Protein 2P8G (pdb70)

InterPro domains:
  IPR008729 Phenolic acid decarboxylase [PF05870] (2-156)
  IPR008729 Phenolic acid decarboxylase [PIRSF011561] (1-161)
  IPR008729 Phenolic acid decarboxylase [PTHR40087] (2-161)
  IPR008729 Phenolic acid decarboxylase [cd14241] (4-147)
  IPR012674 Calycin [G3DSA:2.40.128.20] (1-161)
  IPR012674 Calycin [SSF50814] (2-160)

Sequence (155 aa):
GENFIGSHIYTYEENGWEYEIYIKNDHTIDYRIIHSGVAGRWVRDQEEVNIVKLTEGVYKVSWTEPTGTDVSLNFPNEKRRHGIIFFPKWVHEHPEITVCYQNDHIDLKEESREKYETYPKYVVPEFAEITFLKNEGVDNEEVISYAPYEGTDDIRRAGRL

Nearest PDB structures (foldseek):
  2p8g-assembly1_A-2  TM=1.004E+00  e=2.757E-29  Bacillus subtilis
  3nad-assembly1_B  TM=9.866E-01  e=1.873E-24  Bacillus pumilus
  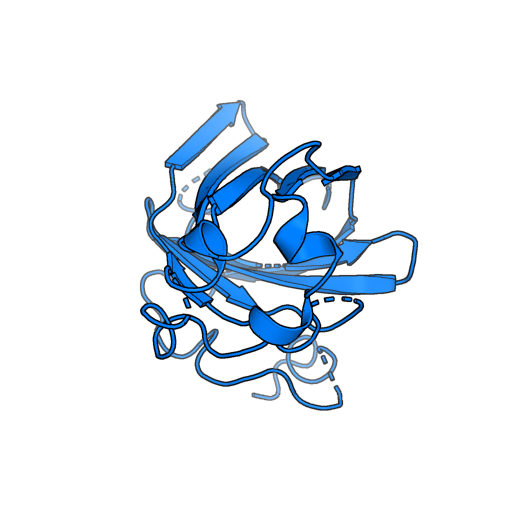2w2a-assembly1_B  TM=9.919E-01  e=3.343E-22  Lactiplantibacillus plantarum
  8adx-assembly1_A  TM=9.533E-01  e=2.798E-20  synthetic construct
  8b30-assembly1_A  TM=9.732E-01  e=4.859E-19  synthetic construct

Structure (mmCIF, N/CA/C/O backbone):
data_2P8G
#
_entry.id   2P8G
#
_cell.length_a   117.475
_cell.length_b   117.475
_cell.length_c   117.475
_cell.angle_alpha   90.000
_cell.angle_beta   90.000
_cell.angle_gamma   90.000
#
_symmetry.space_group_name_H-M   'P 41 3 2'
#
loop_
_entity.id
_entity.type
_entity.pdbx_description
1 polymer 'Phenolic acid decarboxylase'
2 non-polymer 1,2-ETHANEDIOL
3 water water
#
loop_
_atom_site.group_PDB
_atom_site.id
_atom_site.type_symbol
_atom_site.label_atom_id
_atom_site.label_alt_id
_atom_site.label_comp_id
_atom_site.label_asym_id
_atom_site.label_entity_id
_atom_site.label_seq_id
_atom_site.pdbx_PDB_ins_code
_atom_site.Cartn_x
_atom_site.Cartn_y
_atom_site.Cartn_z
_atom_site.occupancy
_atom_site.B_iso_or_equiv
_atom_site.auth_seq_id
_atom_site.auth_comp_id
_atom_site.auth_as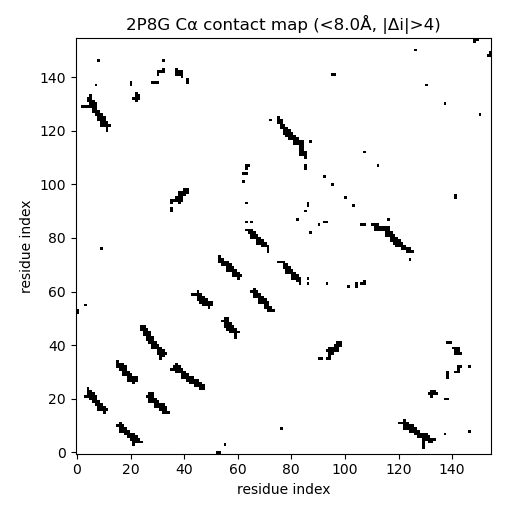ym_id
_atom_site.auth_atom_id
_atom_site.pdbx_PDB_model_num
ATOM 1 N N . GLY A 1 1 ? -1.002 106.258 105.620 1.00 38.17 0 GLY A N 1
ATOM 2 C CA . GLY A 1 1 ? -0.788 107.541 104.874 1.00 34.98 0 GLY A CA 1
ATOM 3 C C . GLY A 1 1 ? 0.570 107.554 104.186 1.00 32.59 0 GLY A C 1
ATOM 4 O O . GLY A 1 1 ? 1.330 106.592 104.279 1.00 33.56 0 GLY A O 1
ATOM 13 N N . GLU A 1 3 ? 3.191 109.252 104.989 1.00 29.52 2 GLU A N 1
ATOM 14 C CA . GLU A 1 3 ? 4.216 109.125 106.019 1.00 32.50 2 GLU A CA 1
ATOM 15 C C . GLU A 1 3 ? 4.460 107.666 106.403 1.00 32.43 2 GLU A C 1
ATOM 16 O O . GLU A 1 3 ? 5.590 107.266 106.746 1.00 35.40 2 GLU A O 1
ATOM 18 N N . ASN A 1 4 ? 3.411 106.857 106.333 1.00 29.80 3 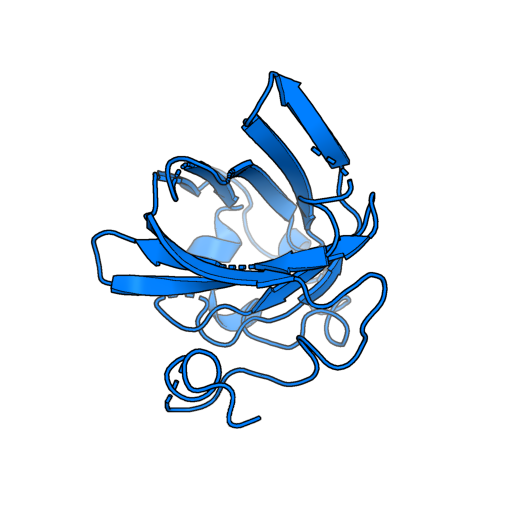ASN A N 1
ATOM 19 C CA . ASN A 1 4 ? 3.534 105.458 106.648 1.00 27.57 3 ASN A CA 1
ATOM 20 C C . ASN A 1 4 ? 4.121 104.704 105.464 1.00 22.54 3 ASN A C 1
ATOM 21 O O . ASN A 1 4 ? 4.875 103.754 105.634 1.00 25.27 3 ASN A O 1
ATOM 26 N N . PHE A 1 5 ? 3.809 105.139 104.248 1.00 18.60 4 PHE A N 1
ATOM 27 C CA . PHE A 1 5 ? 4.333 104.426 103.080 1.00 17.19 4 PHE A CA 1
ATOM 28 C C . PHE A 1 5 ? 5.821 104.644 102.904 1.00 16.07 4 PHE A C 1
ATOM 29 O O . PHE A 1 5 ? 6.590 103.707 102.680 1.00 16.09 4 PHE A O 1
ATOM 37 N N . ILE A 1 6 ? 6.245 105.883 103.019 1.00 15.04 5 ILE A N 1
ATOM 38 C CA . ILE A 1 6 ? 7.659 106.173 102.915 1.00 15.36 5 ILE A CA 1
ATOM 39 C C . ILE A 1 6 ? 8.360 105.480 104.071 1.00 15.94 5 ILE A C 1
ATOM 40 O O . ILE A 1 6 ? 7.900 105.516 105.222 1.00 15.69 5 ILE A O 1
ATOM 45 N N . GLY A 1 7 ? 9.478 104.835 103.752 1.00 14.33 6 GLY A N 1
ATOM 46 C CA . GLY A 1 7 ? 10.201 104.016 104.683 1.00 14.89 6 GLY A CA 1
ATOM 47 C C . GLY A 1 7 ? 9.878 102.539 104.579 1.00 14.70 6 GLY A C 1
ATOM 48 O O . GLY A 1 7 ? 10.548 101.706 105.188 1.00 14.71 6 GLY A O 1
ATOM 49 N N . SER A 1 8 ? 8.852 102.178 103.808 1.00 14.45 7 SER A N 1
ATOM 50 C CA . SER A 1 8 ? 8.451 100.776 103.698 1.00 13.84 7 SER A CA 1
ATOM 51 C C . SER A 1 8 ? 9.534 99.956 103.049 1.00 14.80 7 SER A C 1
ATOM 52 O O . SER A 1 8 ? 9.997 100.286 101.954 1.00 14.81 7 SER A O 1
ATOM 55 N N . HIS A 1 9 ? 9.858 98.838 103.697 1.00 14.35 8 HIS A N 1
ATOM 56 C CA . HIS A 1 9 ? 10.765 97.838 103.154 1.00 14.14 8 HIS A CA 1
ATOM 57 C C . HIS A 1 9 ? 9.909 96.617 102.907 1.00 14.39 8 HIS A C 1
ATOM 58 O O . HIS A 1 9 ? 9.357 96.074 103.875 1.00 14.93 8 HIS A O 1
ATOM 73 N N . ILE A 1 11 ? 9.063 92.813 100.724 1.00 13.81 10 ILE A N 1
ATOM 74 C CA . ILE A 1 11 ? 9.265 91.752 99.747 1.00 14.67 10 ILE A CA 1
ATOM 75 C C . ILE A 1 11 ? 7.915 91.477 99.167 1.00 14.17 10 ILE A C 1
ATOM 76 O O . ILE A 1 11 ? 6.931 91.397 99.905 1.00 15.06 10 ILE A O 1
ATOM 81 N N . TYR A 1 12 ? 7.835 91.313 97.855 1.00 13.83 11 TYR A N 1
ATOM 82 C CA . TYR A 1 12 ? 6.620 90.866 97.233 1.00 13.75 11 TYR A CA 1
ATOM 83 C C . TYR A 1 12 ? 6.928 89.645 96.391 1.00 13.50 11 TYR A C 1
ATOM 84 O O . TYR A 1 12 ? 8.041 89.497 95.874 1.00 14.30 11 TYR A O 1
ATOM 93 N N . THR A 1 13 ? 5.941 88.779 96.303 1.00 13.28 12 THR A N 1
ATOM 94 C CA . THR A 1 13 ? 6.101 87.447 95.771 1.00 13.69 12 THR A CA 1
ATOM 95 C C . THR A 1 13 ? 5.090 87.221 94.672 1.00 13.81 12 THR A C 1
ATOM 96 O O . THR A 1 13 ? 3.881 87.349 94.865 1.00 14.53 12 THR A O 1
ATOM 100 N N . TYR A 1 14 ? 5.600 86.864 93.496 1.00 13.99 13 TYR A N 1
ATOM 101 C CA . TYR A 1 14 ? 4.776 86.577 92.349 1.00 14.90 13 TYR A CA 1
ATOM 102 C C . TYR A 1 14 ? 4.231 85.172 92.431 1.00 14.96 13 TYR A C 1
ATOM 103 O O . TYR A 1 14 ? 4.662 84.367 93.235 1.00 14.97 13 TYR A O 1
ATOM 112 N N . GLU A 1 15 ? 3.257 84.882 91.574 1.00 15.91 14 GLU A N 1
ATOM 113 C CA A GLU A 1 15 ? 2.589 83.589 91.580 0.50 17.84 14 GLU A CA 1
ATOM 114 C CA B GLU A 1 15 ? 2.591 83.583 91.586 0.50 16.28 14 GLU A CA 1
ATOM 115 C C . GLU A 1 15 ? 3.585 82.460 91.396 1.00 17.08 14 GLU A C 1
ATOM 116 O O . GLU A 1 15 ? 3.404 81.385 91.953 1.00 19.09 14 GLU A O 1
ATOM 127 N N . ASN A 1 16 ? 4.647 82.727 90.628 1.00 16.71 15 ASN A N 1
ATOM 128 C CA . ASN A 1 16 ? 5.697 81.723 90.396 1.00 15.80 15 ASN A CA 1
ATOM 129 C C . ASN A 1 16 ? 6.716 81.623 91.491 1.00 16.94 15 ASN A C 1
ATOM 130 O O . ASN A 1 16 ? 7.684 80.862 91.362 1.00 17.43 15 ASN A O 1
ATOM 135 N N . GLY A 1 17 ? 6.491 82.362 92.577 1.00 16.23 16 GLY A N 1
ATOM 136 C CA . GLY A 1 17 ? 7.357 82.357 93.726 1.00 15.45 16 GLY A CA 1
ATOM 137 C C . GLY A 1 17 ? 8.506 83.325 93.678 1.00 14.67 16 GLY A C 1
ATOM 138 O O . GLY A 1 17 ? 9.245 83.422 94.654 1.00 15.28 16 GLY A O 1
ATOM 139 N N . TRP A 1 18 ? 8.681 84.048 92.590 1.00 14.03 17 TRP A N 1
ATOM 140 C CA . TRP A 1 18 ? 9.800 84.971 92.528 1.00 14.56 17 TRP A CA 1
ATOM 141 C C . TRP A 1 18 ? 9.616 86.058 93.565 1.00 14.09 17 TRP A C 1
ATOM 142 O O . TRP A 1 18 ? 8.505 86.586 93.722 1.00 15.00 17 TRP A O 1
ATOM 153 N N . GLU A 1 19 ? 10.712 86.435 94.222 1.00 14.93 18 GLU A N 1
ATOM 154 C CA . GLU A 1 19 ? 10.696 87.424 95.276 1.00 14.23 18 GLU A CA 1
ATOM 155 C C . GLU A 1 19 ? 11.472 88.644 94.894 1.00 14.39 18 GLU A C 1
ATOM 156 O O . GLU A 1 19 ? 12.654 88.574 94.564 1.00 14.42 18 GLU A O 1
ATOM 162 N N . TYR A 1 20 ? 10.814 89.794 94.922 1.00 13.86 19 TYR A N 1
ATOM 163 C CA . TYR A 1 20 ? 11.409 91.072 94.641 1.00 13.84 19 TYR A CA 1
ATOM 164 C C . TYR A 1 20 ? 11.338 91.913 95.888 1.00 14.16 19 TYR A C 1
ATOM 165 O O . TYR A 1 20 ? 10.358 91.854 96.623 1.00 15.08 19 TYR A O 1
ATOM 174 N N . GLU A 1 21 ? 12.370 92.699 96.150 1.00 14.40 20 GLU A N 1
ATOM 175 C CA . GLU A 1 21 ? 12.477 93.483 97.384 1.00 13.88 20 GLU A CA 1
ATOM 176 C C . GLU A 1 21 ? 12.659 94.955 97.026 1.00 14.57 20 GLU A C 1
ATOM 177 O O . GLU A 1 21 ? 13.417 95.292 96.109 1.00 15.02 20 GLU A O 1
ATOM 183 N N . ILE A 1 22 ? 11.954 95.827 97.741 1.00 13.62 21 ILE A N 1
ATOM 184 C CA . ILE A 1 22 ? 12.042 97.235 97.491 1.00 13.69 21 ILE A CA 1
ATOM 185 C C . ILE A 1 22 ? 12.080 97.965 98.808 1.00 14.30 21 ILE A C 1
ATOM 186 O O . ILE A 1 22 ? 11.526 97.511 99.799 1.00 14.43 21 ILE A O 1
ATOM 191 N N . TYR A 1 23 ? 12.763 99.107 98.825 1.00 13.68 22 TYR A N 1
ATOM 192 C CA . TYR A 1 23 ? 12.792 99.950 99.993 1.00 13.87 22 TYR A CA 1
ATOM 193 C C . TYR A 1 23 ? 12.480 101.373 99.518 1.00 14.39 22 TYR A C 1
ATOM 194 O O . TYR A 1 23 ? 13.204 101.921 98.673 1.00 14.11 22 TYR A O 1
ATOM 203 N N . ILE A 1 24 ? 11.398 101.927 100.057 1.00 14.05 23 ILE A N 1
ATOM 204 C CA . ILE A 1 24 ? 10.948 103.268 99.734 1.00 14.37 23 ILE A CA 1
ATOM 205 C C . ILE A 1 24 ? 11.720 104.185 100.672 1.00 14.97 23 ILE A C 1
ATOM 206 O O . ILE A 1 24 ? 11.315 104.472 101.797 1.00 15.07 23 ILE A O 1
ATOM 211 N N . LYS A 1 25 ? 12.905 104.563 100.243 1.00 14.27 24 LYS A N 1
ATOM 212 C CA . LYS A 1 25 ? 13.886 105.164 101.120 1.00 14.79 24 LYS A CA 1
ATOM 213 C C . LYS A 1 25 ? 13.538 106.587 101.470 1.00 15.08 24 LYS A C 1
ATOM 214 O O . LYS A 1 25 ? 13.832 107.046 102.575 1.00 15.04 24 LYS A O 1
ATOM 220 N N . ASN A 1 26 ? 12.956 107.332 100.536 1.00 13.99 25 ASN A N 1
ATOM 221 C CA . ASN A 1 26 ? 12.434 108.639 100.842 1.00 14.08 25 ASN A CA 1
ATOM 222 C C . ASN A 1 26 ? 11.380 108.973 99.813 1.00 15.31 25 ASN A C 1
ATOM 223 O O . ASN A 1 26 ? 11.040 108.109 99.025 1.00 15.78 25 ASN A O 1
ATOM 228 N N . ASP A 1 27 ? 10.850 110.192 99.814 1.00 16.63 26 ASP A N 1
ATOM 229 C CA . ASP A 1 27 ? 9.714 110.475 98.966 1.00 16.37 26 ASP A CA 1
ATOM 230 C C . ASP A 1 27 ? 10.044 110.579 97.499 1.00 16.35 26 ASP A C 1
ATOM 231 O O . ASP A 1 27 ? 9.139 110.756 96.698 1.00 18.21 26 ASP A O 1
ATOM 236 N N . HIS A 1 28 ? 11.311 110.368 97.118 1.00 14.39 27 HIS A N 1
ATOM 237 C CA . HIS A 1 28 ? 11.656 110.379 95.714 1.00 14.05 27 HIS A CA 1
ATOM 238 C C . HIS A 1 28 ? 12.749 109.371 95.377 1.00 14.69 27 HIS A C 1
ATOM 239 O O . HIS A 1 28 ? 13.364 109.481 94.332 1.00 14.61 27 HIS A O 1
ATOM 246 N N . THR A 1 29 ? 12.972 108.388 96.239 1.00 14.19 28 THR A N 1
ATOM 247 C CA . THR A 1 29 ? 14.085 107.460 96.037 1.00 14.60 28 THR A CA 1
ATOM 248 C C . THR A 1 29 ? 13.723 106.071 96.486 1.00 14.50 28 THR A C 1
ATOM 249 O O . THR A 1 29 ? 13.143 105.921 97.567 1.00 14.85 28 THR A O 1
ATOM 253 N N . ILE A 1 30 ? 14.138 105.059 95.705 1.00 13.56 29 ILE A N 1
ATOM 254 C CA . ILE A 1 30 ? 14.081 103.699 96.158 1.00 13.70 29 ILE A CA 1
ATOM 255 C C . ILE A 1 30 ? 15.422 103.047 96.027 1.00 14.15 29 ILE A C 1
ATOM 256 O O . ILE A 1 30 ? 16.258 103.432 95.218 1.00 14.22 29 ILE A O 1
ATOM 261 N N . ASP A 1 31 ? 15.573 101.983 96.798 1.00 13.32 30 ASP A N 1
ATOM 262 C CA . ASP A 1 31 ? 16.577 100.960 96.534 1.00 13.62 30 ASP A CA 1
ATOM 263 C C . ASP A 1 31 ? 15.792 99.685 96.233 1.00 14.12 30 ASP A C 1
ATOM 264 O O . ASP A 1 31 ? 14.685 99.495 96.750 1.00 13.68 30 ASP A O 1
ATOM 269 N N . TYR A 1 32 ? 16.355 98.768 95.453 1.00 13.39 31 TYR A N 1
ATOM 270 C CA . TYR A 1 32 ? 15.675 97.501 95.235 1.00 13.67 31 TYR A CA 1
ATOM 271 C C . TYR A 1 32 ? 16.635 96.375 94.992 1.00 13.31 31 TYR A C 1
ATOM 272 O O . TYR A 1 32 ? 17.806 96.605 94.728 1.00 14.29 31 TYR A O 1
ATOM 281 N N . ARG A 1 33 ? 16.137 95.157 95.123 1.00 13.68 32 ARG A N 1
ATOM 282 C CA . ARG A 1 33 ? 17.004 93.989 95.093 1.00 13.96 32 ARG A CA 1
ATOM 283 C C . ARG A 1 33 ? 16.158 92.811 94.669 1.00 14.27 32 ARG A C 1
ATOM 284 O O . ARG A 1 33 ? 15.073 92.588 95.228 1.00 14.07 32 ARG A O 1
ATOM 292 N N . ILE A 1 34 ? 16.618 92.084 93.648 1.00 14.35 33 ILE A N 1
ATOM 293 C CA A ILE A 1 34 ? 15.816 91.027 93.056 0.50 14.09 33 ILE A CA 1
ATOM 294 C CA B ILE A 1 34 ? 15.844 91.021 93.006 0.50 12.63 33 ILE A CA 1
ATOM 295 C C . ILE A 1 34 ? 16.427 89.685 93.390 1.00 14.40 33 ILE A C 1
ATOM 296 O O . ILE A 1 34 ? 17.604 89.459 93.165 1.00 13.99 33 ILE A O 1
ATOM 305 N N . HIS A 1 35 ? 15.637 88.820 94.017 1.00 13.84 34 HIS A N 1
ATOM 306 C CA . HIS A 1 35 ? 16.141 87.568 94.535 1.00 14.17 34 HIS A CA 1
ATOM 307 C C . HIS A 1 35 ? 15.932 86.349 93.668 1.00 16.39 34 HIS A C 1
ATOM 308 O O . HIS A 1 35 ? 16.539 85.290 93.930 1.00 17.37 34 HIS A O 1
ATOM 315 N N . SER A 1 36 ? 15.082 86.465 92.673 1.00 14.89 35 SER A N 1
ATOM 316 C CA . SER A 1 36 ? 14.641 85.327 91.855 1.00 14.63 35 SER A CA 1
ATOM 317 C C . SER A 1 36 ? 14.384 85.719 90.456 1.00 16.07 35 SER A C 1
ATOM 318 O O . SER A 1 36 ? 14.062 86.864 90.171 1.00 16.89 35 SER A O 1
ATOM 321 N N . GLY A 1 37 ? 14.470 84.768 89.538 1.00 14.97 36 GLY A N 1
ATOM 322 C CA . GLY A 1 37 ? 14.002 84.972 88.225 1.00 15.84 36 GLY A CA 1
ATOM 323 C C . GLY A 1 37 ? 14.984 85.528 87.247 1.00 13.98 36 GLY A C 1
ATOM 324 O O . GLY A 1 37 ? 16.191 85.443 87.442 1.00 14.94 36 GLY A O 1
ATOM 333 N N . VAL A 1 39 ? 16.238 88.313 86.357 1.00 14.29 38 VAL A N 1
ATOM 334 C CA . VAL A 1 39 ? 17.339 89.200 86.771 1.00 14.23 38 VAL A CA 1
ATOM 335 C C . VAL A 1 39 ? 17.676 89.047 88.237 1.00 14.30 38 VAL A C 1
ATOM 336 O O . VAL A 1 39 ? 18.164 89.967 88.894 1.00 14.85 38 VAL A O 1
ATOM 340 N N . ALA A 1 40 ? 17.538 87.838 88.753 1.00 13.44 39 ALA A N 1
ATOM 341 C CA . ALA A 1 40 ? 17.995 87.554 90.100 1.00 13.51 39 ALA A CA 1
ATOM 342 C C . ALA A 1 40 ? 19.426 88.004 90.277 1.00 14.21 39 ALA A C 1
ATOM 343 O O . ALA A 1 40 ? 20.273 87.687 89.454 1.00 15.33 39 ALA A O 1
ATOM 345 N N . GLY A 1 41 ? 19.692 88.701 91.388 1.00 14.26 40 GLY A N 1
ATOM 346 C CA . GLY A 1 41 ? 21.006 89.227 91.667 1.00 13.63 40 GLY A CA 1
ATOM 347 C C . GLY A 1 41 ? 21.123 90.701 91.411 1.00 14.44 40 GLY A C 1
ATOM 348 O O . GLY A 1 41 ? 22.043 91.344 91.886 1.00 14.88 40 GLY A O 1
ATOM 349 N N . ARG A 1 42 ? 20.234 91.261 90.614 1.00 14.00 41 ARG A N 1
ATOM 350 C CA . ARG A 1 42 ? 20.245 92.695 90.345 1.00 13.15 41 ARG A CA 1
ATOM 351 C C . ARG A 1 42 ? 19.886 93.468 91.582 1.00 14.14 41 ARG A C 1
ATOM 352 O O . ARG A 1 42 ? 18.934 93.126 92.280 1.00 14.69 41 ARG A O 1
ATOM 360 N N . TRP A 1 43 ? 20.604 94.558 91.834 1.00 13.60 42 TRP A N 1
ATOM 361 C CA . TRP A 1 43 ? 20.223 95.441 92.899 1.00 13.99 42 TRP A CA 1
ATOM 362 C C . TRP A 1 43 ? 20.649 96.840 92.540 1.00 13.83 42 TRP A C 1
ATOM 363 O O . TRP A 1 43 ? 21.590 97.054 91.772 1.00 14.03 42 TRP A O 1
ATOM 374 N N . VAL A 1 44 ? 19.898 97.799 93.080 1.00 13.51 43 VAL A N 1
ATOM 375 C CA . VAL A 1 44 ? 19.990 99.179 92.677 1.00 13.39 43 VAL A CA 1
ATOM 376 C C . VAL A 1 44 ? 19.824 100.022 93.899 1.00 14.07 43 VAL A C 1
ATOM 377 O O . VAL A 1 44 ? 18.935 99.785 94.707 1.00 14.54 43 VAL A O 1
ATOM 381 N N . ARG A 1 45 ? 20.680 101.031 94.050 1.00 14.48 44 ARG A N 1
ATOM 382 C CA . ARG A 1 45 ? 20.518 102.014 95.111 1.00 14.02 44 ARG A CA 1
ATOM 383 C C . ARG A 1 45 ? 20.273 103.394 94.540 1.00 13.92 44 ARG A C 1
ATOM 384 O O . ARG A 1 45 ? 20.761 103.727 93.468 1.00 14.45 44 ARG A O 1
ATOM 392 N N . ASP A 1 46 ? 19.511 104.190 95.261 1.00 14.11 45 ASP A N 1
ATOM 393 C CA . ASP A 1 46 ? 19.404 105.611 94.965 1.00 14.33 45 ASP A CA 1
ATOM 394 C C . ASP A 1 46 ? 18.769 105.866 93.627 1.00 16.08 45 ASP A C 1
ATOM 395 O O . ASP A 1 46 ? 19.124 106.807 92.916 1.00 16.37 45 ASP A O 1
ATOM 400 N N . GLN A 1 47 ? 17.769 105.053 93.298 1.00 13.70 46 GLN A N 1
ATOM 401 C CA . GLN A 1 47 ? 17.001 105.291 92.105 1.00 14.33 46 GLN A CA 1
ATOM 402 C C . GLN A 1 47 ? 15.979 106.371 92.337 1.00 14.27 46 GLN A C 1
ATOM 403 O O . GLN A 1 47 ? 15.123 106.245 93.201 1.00 15.03 46 GLN A O 1
ATOM 409 N N . GLU A 1 48 ? 16.049 107.428 91.541 1.00 14.22 47 GLU A N 1
ATOM 410 C CA A GLU A 1 48 ? 15.068 108.493 91.617 0.50 14.08 47 GLU A CA 1
ATOM 411 C CA B GLU A 1 48 ? 15.071 108.496 91.596 0.50 15.34 47 GLU A CA 1
ATOM 412 C C . GLU A 1 48 ? 13.736 107.986 91.076 1.00 14.83 47 GLU A C 1
ATOM 413 O O . GLU A 1 48 ? 13.678 107.362 90.012 1.00 15.37 47 GLU A O 1
ATOM 424 N N . VAL A 1 49 ? 12.656 108.269 91.803 1.00 14.38 48 VAL A N 1
ATOM 425 C CA . VAL A 1 49 ? 11.342 107.791 91.437 1.00 13.89 48 VAL A CA 1
ATOM 426 C C . VAL A 1 49 ? 10.322 108.874 91.637 1.00 14.67 48 VAL A C 1
ATOM 427 O O . VAL A 1 49 ? 10.550 109.831 92.396 1.00 15.97 48 VAL A O 1
ATOM 431 N N . ASN A 1 50 ? 9.184 108.712 90.959 1.00 13.99 49 ASN A N 1
ATOM 432 C CA . ASN A 1 50 ? 7.990 109.444 91.275 1.00 14.10 49 ASN A CA 1
ATOM 433 C C . ASN A 1 50 ? 7.149 108.592 92.192 1.00 13.44 49 ASN A C 1
ATOM 434 O O . ASN A 1 50 ? 6.861 107.458 91.860 1.00 14.37 49 ASN A O 1
ATOM 439 N N . ILE A 1 51 ? 6.809 109.137 93.347 1.00 13.76 50 ILE A N 1
ATOM 440 C CA . ILE A 1 51 ? 5.927 108.493 94.289 1.00 14.46 50 ILE A CA 1
ATOM 441 C C . ILE A 1 51 ? 4.732 109.381 94.551 1.00 14.97 50 ILE A C 1
ATOM 442 O O . ILE A 1 51 ? 4.890 110.529 94.943 1.00 15.28 50 ILE A O 1
ATOM 447 N N . VAL A 1 52 ? 3.538 108.868 94.277 1.00 14.06 51 VAL A N 1
ATOM 448 C CA . VAL A 1 52 ? 2.327 109.579 94.576 1.00 14.13 51 VAL A CA 1
ATOM 449 C C . VAL A 1 52 ? 1.341 108.6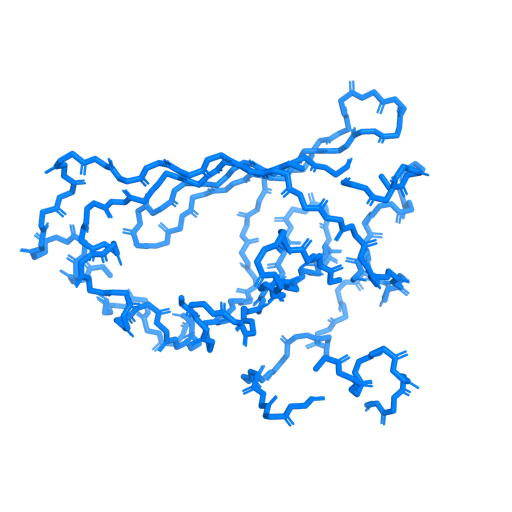80 95.306 1.00 14.37 51 VAL A C 1
ATOM 450 O O . VAL A 1 52 ? 1.376 107.466 95.170 1.00 14.20 51 VAL A O 1
ATOM 454 N N . LYS A 1 53 ? 0.453 109.309 96.043 1.00 14.24 52 LYS A N 1
ATOM 455 C CA . LYS A 1 53 ? -0.683 108.669 96.642 1.00 14.01 52 LYS A CA 1
ATOM 456 C C . LYS A 1 53 ? -1.845 108.877 95.708 1.00 14.87 52 LYS A C 1
ATOM 457 O O . LYS A 1 53 ? -2.233 110.018 95.455 1.00 16.63 52 LYS A O 1
ATOM 463 N N . LEU A 1 54 ? -2.396 107.794 95.183 1.00 14.49 53 LEU A N 1
ATOM 464 C CA . LEU A 1 54 ? -3.517 107.924 94.226 1.00 14.88 53 LEU A CA 1
ATOM 465 C C . LEU A 1 54 ? -4.821 108.168 94.926 1.00 16.65 53 LEU A C 1
ATOM 466 O O . LEU A 1 54 ? -5.689 108.890 94.422 1.00 17.30 53 LEU A O 1
ATOM 471 N N . THR A 1 55 ? -4.983 107.545 96.076 1.00 15.29 54 THR A N 1
ATOM 472 C CA . THR A 1 55 ? -6.149 107.616 96.920 1.00 15.42 54 THR A CA 1
ATOM 473 C C . THR A 1 55 ? -5.787 106.897 98.194 1.00 16.04 54 THR A C 1
ATOM 474 O O . THR A 1 55 ? -4.723 106.322 98.279 1.00 15.23 54 THR A O 1
ATOM 478 N N . GLU A 1 56 ? -6.674 106.895 99.168 1.00 17.13 55 GLU A N 1
ATOM 479 C CA . GLU A 1 56 ? -6.378 106.216 100.413 1.00 17.76 55 GLU A CA 1
ATOM 480 C C . GLU A 1 56 ? -6.001 104.774 100.131 1.00 16.84 55 GLU A C 1
ATOM 481 O O . GLU A 1 56 ? -6.728 104.060 99.464 1.00 19.31 55 GLU A O 1
ATOM 487 N N . GLY A 1 57 ? -4.841 104.386 100.630 1.00 18.11 56 GLY A N 1
ATOM 488 C CA . GLY A 1 57 ? -4.392 103.030 100.554 1.00 18.13 56 GLY A CA 1
ATOM 489 C C . GLY A 1 57 ? -3.767 102.638 99.244 1.00 18.16 56 GLY A C 1
ATOM 490 O O . GLY A 1 57 ? -3.485 101.473 99.050 1.00 17.61 56 GLY A O 1
ATOM 491 N N . VAL A 1 58 ? -3.552 103.573 98.316 1.00 15.51 57 VAL A N 1
ATOM 492 C CA . VAL A 1 58 ? -2.999 103.197 97.034 1.00 15.47 57 VAL A CA 1
ATOM 493 C C . VAL A 1 58 ? -1.877 104.145 96.655 1.00 14.04 57 VAL A C 1
ATOM 494 O O . VAL A 1 58 ? -2.103 105.343 96.525 1.00 14.87 57 VAL A O 1
ATOM 498 N N . TYR A 1 59 ? -0.679 103.618 96.441 1.00 13.86 58 TYR A N 1
ATOM 499 C CA . TYR A 1 59 ? 0.493 104.393 96.107 1.00 13.90 58 TYR A CA 1
ATOM 500 C C . TYR A 1 59 ? 1.013 103.952 94.739 1.00 15.46 58 TYR A C 1
ATOM 501 O O . TYR A 1 59 ? 0.722 102.833 94.258 1.00 18.09 58 TYR A O 1
ATOM 510 N N . LYS A 1 60 ? 1.749 104.829 94.095 1.00 13.42 59 LYS A N 1
ATOM 511 C CA . LYS A 1 60 ? 2.328 104.572 92.797 1.00 13.31 59 LYS A CA 1
ATOM 512 C C . LYS A 1 60 ? 3.775 104.983 92.844 1.00 14.25 59 LYS A C 1
ATOM 513 O O . LYS A 1 60 ? 4.096 106.075 93.348 1.00 14.73 59 LYS A O 1
ATOM 519 N N . VAL A 1 61 ? 4.657 104.118 92.362 1.00 13.32 60 VAL A N 1
ATOM 520 C CA . VAL A 1 61 ? 6.095 104.343 92.366 1.00 13.23 60 VAL A CA 1
ATOM 521 C C . VAL A 1 61 ? 6.569 104.005 90.961 1.00 13.44 60 VAL A C 1
ATOM 522 O O . VAL A 1 61 ? 6.447 102.879 90.524 1.00 13.56 60 VAL A O 1
ATOM 526 N N . SER A 1 62 ? 7.153 104.985 90.267 1.00 13.57 61 SER A N 1
ATOM 527 C CA . SER A 1 62 ? 7.488 104.825 88.880 1.00 13.14 61 SER A CA 1
ATOM 528 C C . SER A 1 62 ? 8.800 105.470 88.552 1.00 14.11 61 SER A C 1
ATOM 529 O O . SER A 1 62 ? 9.179 106.479 89.116 1.00 14.99 61 SER A O 1
ATOM 532 N N . TRP A 1 63 ? 9.503 104.884 87.579 1.00 14.14 62 TRP A N 1
ATOM 533 C CA . TRP A 1 63 ? 10.820 105.388 87.219 1.00 13.38 62 TRP A CA 1
ATOM 534 C C . TRP A 1 63 ? 11.302 104.792 85.930 1.00 13.35 62 TRP A C 1
ATOM 535 O O . TRP A 1 63 ? 10.772 103.802 85.460 1.00 13.86 62 TRP A O 1
ATOM 546 N N . THR A 1 64 ? 12.338 105.415 85.384 1.00 13.76 63 THR A N 1
ATOM 547 C CA . THR A 1 64 ? 13.075 104.863 84.257 1.00 13.83 63 THR A CA 1
ATOM 548 C C . THR A 1 64 ? 14.455 104.506 84.702 1.00 14.45 63 THR A C 1
ATOM 549 O O . THR A 1 64 ? 14.996 105.122 85.612 1.00 15.01 63 THR A O 1
ATOM 553 N N . GLU A 1 65 ? 15.033 103.510 84.033 1.00 13.78 64 GLU A N 1
ATOM 554 C CA . GLU A 1 65 ? 16.329 102.960 84.418 1.00 13.98 64 GLU A CA 1
ATOM 555 C C . GLU A 1 65 ? 17.421 103.272 83.425 1.00 14.45 64 GLU A C 1
ATOM 556 O O . GLU A 1 65 ? 17.154 103.577 82.265 1.00 14.09 64 GLU A O 1
ATOM 562 N N . PRO A 1 66 ? 18.674 103.193 83.852 1.00 14.06 65 PRO A N 1
ATOM 563 C CA . PRO A 1 66 ? 19.768 103.443 82.923 1.00 14.54 65 PRO A CA 1
ATOM 564 C C . PRO A 1 66 ? 19.808 102.479 81.734 1.00 15.63 65 PRO A C 1
ATOM 565 O O . PRO A 1 66 ? 20.389 102.794 80.697 1.00 17.28 65 PRO A O 1
ATOM 569 N N . THR A 1 67 ? 19.183 101.315 81.887 1.00 14.57 66 THR A N 1
ATOM 570 C CA . THR A 1 67 ? 19.087 100.360 80.802 1.00 13.87 66 THR A CA 1
ATOM 571 C C . THR A 1 67 ? 18.039 100.702 79.797 1.00 15.07 66 THR A C 1
ATOM 572 O O . THR A 1 67 ? 18.009 100.113 78.717 1.00 15.14 66 THR A O 1
ATOM 576 N N . GLY A 1 68 ? 17.158 101.649 80.120 1.00 13.77 67 GLY A N 1
ATOM 577 C CA . GLY A 1 68 ? 16.003 101.953 79.311 1.00 13.37 67 GLY A CA 1
ATOM 578 C C . GLY A 1 68 ? 14.698 101.392 79.841 1.00 13.89 67 GLY A C 1
ATOM 579 O O . GLY A 1 68 ? 13.614 101.799 79.413 1.00 14.79 67 GLY A O 1
ATOM 580 N N . THR A 1 69 ? 14.761 100.466 80.764 1.00 13.47 68 THR A N 1
ATOM 581 C CA . THR A 1 69 ? 13.560 99.897 81.313 1.00 13.08 68 THR A CA 1
ATOM 582 C C . THR A 1 69 ? 12.742 100.936 82.022 1.00 14.20 68 THR A C 1
ATOM 583 O O . THR A 1 69 ? 13.287 101.786 82.740 1.00 14.28 68 THR A O 1
ATOM 587 N N . ASP A 1 70 ? 11.428 100.896 81.803 1.00 13.70 69 ASP A N 1
ATOM 588 C CA . ASP A 1 70 ? 10.514 101.768 82.509 1.00 13.92 69 ASP A CA 1
ATOM 589 C C . ASP A 1 70 ? 9.663 100.942 83.426 1.00 13.97 69 ASP A C 1
ATOM 590 O O . ASP A 1 70 ? 9.297 99.831 83.082 1.00 14.34 69 ASP A O 1
ATOM 595 N N . VAL A 1 71 ? 9.376 101.457 84.617 1.00 13.83 70 VAL A N 1
ATOM 596 C CA . VAL A 1 71 ? 8.652 100.686 85.619 1.00 14.11 70 VAL A CA 1
ATOM 597 C C . VAL A 1 71 ? 7.561 101.542 86.247 1.00 13.68 70 VAL A C 1
ATOM 598 O O . VAL A 1 71 ? 7.808 102.702 86.582 1.00 13.99 70 VAL A O 1
ATOM 602 N N . SER A 1 72 ? 6.355 101.007 86.384 1.00 13.88 71 SER A N 1
ATOM 603 C CA . SER A 1 72 ? 5.338 101.683 87.164 1.00 13.81 71 SER A CA 1
ATOM 604 C C . SER A 1 72 ? 4.661 100.683 88.058 1.00 14.32 71 SER A C 1
ATOM 605 O O . SER A 1 72 ? 4.009 99.745 87.591 1.00 13.99 71 SER A O 1
ATOM 608 N N . LEU A 1 73 ? 4.852 100.890 89.359 1.00 14.34 72 LEU A N 1
ATOM 609 C CA . LEU A 1 73 ? 4.334 99.982 90.376 1.00 13.98 72 LEU A CA 1
ATOM 610 C C . LEU A 1 73 ? 3.234 100.662 91.150 1.00 14.81 72 LEU A C 1
ATOM 611 O O . LEU A 1 73 ? 3.272 101.866 91.366 1.00 15.15 72 LEU A O 1
ATOM 616 N N . ASN A 1 74 ? 2.263 99.891 91.585 1.00 14.97 73 ASN A N 1
ATOM 617 C CA . ASN A 1 74 ? 1.282 100.356 92.538 1.00 14.32 73 ASN A CA 1
ATOM 618 C C . ASN A 1 74 ? 1.320 99.476 93.742 1.00 13.99 73 ASN A C 1
ATOM 619 O O . ASN A 1 74 ? 1.425 98.240 93.601 1.00 15.17 73 ASN A O 1
ATOM 624 N N . PHE A 1 75 ? 1.226 100.073 94.930 1.00 13.98 74 PHE A N 1
ATOM 625 C CA . PHE A 1 75 ? 1.159 99.309 96.160 1.00 13.48 74 PHE A CA 1
ATOM 626 C C . PHE A 1 75 ? -0.110 99.607 96.862 1.00 14.46 74 PHE A C 1
ATOM 627 O O . PHE A 1 75 ? -0.530 100.751 96.946 1.00 14.55 74 PHE A O 1
ATOM 643 N N . PRO A 1 77 ? -1.059 98.758 100.409 1.00 15.84 76 PRO A N 1
ATOM 644 C CA . PRO A 1 77 ? -0.515 98.155 101.620 1.00 15.46 76 PRO A CA 1
ATOM 645 C C . PRO A 1 77 ? -1.539 97.463 102.486 1.00 14.21 76 PRO A C 1
ATOM 646 O O . PRO A 1 77 ? -1.226 96.415 103.075 1.00 15.49 76 PRO A O 1
ATOM 650 N N . ASN A 1 78 ? -2.725 98.016 102.557 1.00 14.83 77 ASN A N 1
ATOM 651 C CA . ASN A 1 78 ? -3.733 97.436 103.436 1.00 15.34 77 ASN A CA 1
ATOM 652 C C . ASN A 1 78 ? -4.239 96.109 102.912 1.00 15.01 77 ASN A C 1
ATOM 653 O O . ASN A 1 78 ? -4.681 95.284 103.695 1.00 16.17 77 ASN A O 1
ATOM 658 N N . GLU A 1 79 ? -4.159 95.881 101.615 1.00 13.91 78 GLU A N 1
ATOM 659 C CA . GLU A 1 79 ? -4.579 94.644 100.974 1.00 14.64 78 GLU A CA 1
ATOM 660 C C . GLU A 1 79 ? -3.403 93.733 100.692 1.00 15.29 78 GLU A C 1
ATOM 661 O O . GLU A 1 79 ? -3.590 92.641 100.150 1.00 15.87 78 GLU A O 1
ATOM 667 N N . LYS A 1 80 ? -2.201 94.163 101.055 1.00 14.00 79 LYS A N 1
ATOM 668 C CA . LYS A 1 80 ? -1.003 93.361 100.904 1.00 14.04 79 LYS A CA 1
ATOM 669 C C .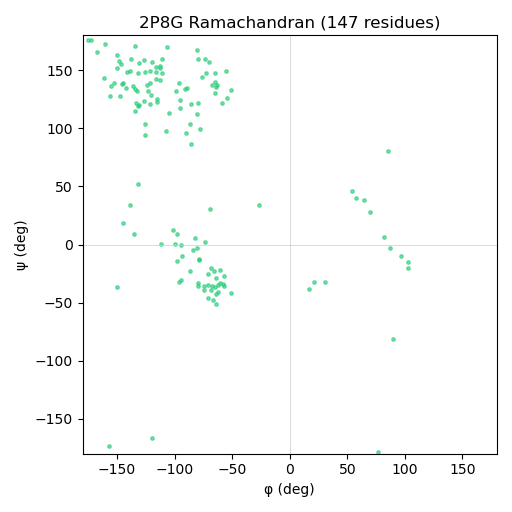 LYS A 1 80 ? -0.866 92.893 99.473 1.00 13.62 79 LYS A C 1
ATOM 670 O O . LYS A 1 80 ? -0.496 91.746 99.212 1.00 13.74 79 LYS A O 1
ATOM 676 N N . ARG A 1 81 ? -1.057 93.804 98.540 1.00 13.20 80 ARG A N 1
ATOM 677 C CA A ARG A 1 81 ? -0.929 93.476 97.130 0.50 13.84 80 ARG A CA 1
ATOM 678 C CA B ARG A 1 81 ? -0.965 93.489 97.123 0.50 14.85 80 ARG A CA 1
ATOM 679 C C . ARG A 1 81 ? -0.275 94.620 96.404 1.00 14.13 80 ARG A C 1
ATOM 680 O O . ARG A 1 81 ? -0.425 95.773 96.807 1.00 14.31 80 ARG A O 1
ATOM 703 N N . HIS A 1 83 ? 0.763 95.858 92.119 1.00 14.00 82 HIS A N 1
ATOM 704 C CA . HIS A 1 83 ? 0.749 95.578 90.711 1.00 13.61 82 HIS A CA 1
ATOM 705 C C . HIS A 1 83 ? 1.906 96.294 90.091 1.00 15.07 82 HIS A C 1
ATOM 706 O O . HIS A 1 83 ? 2.160 97.441 90.419 1.00 16.97 82 HIS A O 1
ATOM 713 N N . GLY A 1 84 ? 2.585 95.664 89.166 1.00 13.79 83 GLY A N 1
ATOM 714 C CA . GLY A 1 84 ? 3.629 96.342 88.434 1.00 14.42 83 GLY A CA 1
ATOM 715 C C . GLY A 1 84 ? 3.487 96.120 86.964 1.00 14.67 83 GLY A C 1
ATOM 716 O O . GLY A 1 84 ? 3.031 95.086 86.528 1.00 14.82 83 GLY A O 1
ATOM 717 N N . ILE A 1 85 ? 3.882 97.120 86.194 1.00 13.71 84 ILE A N 1
ATOM 718 C CA . ILE A 1 85 ? 4.198 96.905 84.798 1.00 13.96 84 ILE A CA 1
ATOM 719 C C . ILE A 1 85 ? 5.592 97.347 84.541 1.00 14.40 84 ILE A C 1
ATOM 720 O O . ILE A 1 85 ? 6.013 98.393 84.990 1.00 14.14 84 ILE A O 1
ATOM 725 N N . ILE A 1 86 ? 6.332 96.481 83.853 1.00 14.36 85 ILE A N 1
ATOM 726 C CA . ILE A 1 86 ? 7.711 96.740 83.479 1.00 14.35 85 ILE A CA 1
ATOM 727 C C . ILE A 1 86 ? 7.787 96.692 81.977 1.00 13.87 85 ILE A C 1
ATOM 728 O O . ILE A 1 86 ? 7.293 95.750 81.350 1.00 14.95 85 ILE A O 1
ATOM 733 N N . PHE A 1 87 ? 8.362 97.733 81.404 1.00 13.54 86 PHE A N 1
ATOM 734 C CA . PHE A 1 87 ? 8.570 97.828 79.972 1.00 13.88 86 PHE A CA 1
ATOM 735 C C . PHE A 1 87 ? 10.038 97.651 79.707 1.00 13.79 86 PHE A C 1
ATOM 736 O O . PHE A 1 87 ? 10.823 98.578 79.858 1.00 14.57 86 PHE A O 1
ATOM 744 N N . PHE A 1 88 ? 10.433 96.441 79.341 1.00 14.53 87 PHE A N 1
ATOM 745 C CA . PHE A 1 88 ? 11.834 96.158 79.106 1.00 14.46 87 PHE A CA 1
ATOM 746 C C . PHE A 1 88 ? 12.188 96.385 77.644 1.00 15.24 87 PHE A C 1
ATOM 747 O O . PHE A 1 88 ? 11.502 95.892 76.739 1.00 15.22 87 PHE A O 1
ATOM 755 N N . PRO A 1 89 ? 13.298 97.069 77.371 1.00 14.44 88 PRO A N 1
ATOM 756 C CA . PRO A 1 89 ? 13.854 96.986 76.042 1.00 14.36 88 PRO A CA 1
ATOM 757 C C . PRO A 1 89 ? 14.095 95.542 75.679 1.00 14.48 88 PRO A C 1
ATOM 758 O O . PRO A 1 89 ? 14.435 94.705 76.536 1.00 15.64 88 PRO A O 1
ATOM 762 N N . LYS A 1 90 ? 13.990 95.221 74.405 1.00 14.31 89 LYS A N 1
ATOM 763 C CA . LYS A 1 90 ? 14.221 93.872 73.968 1.00 14.92 89 LYS A CA 1
ATOM 764 C C . LYS A 1 90 ? 15.544 93.351 74.509 1.00 15.63 89 LYS A C 1
ATOM 765 O O . LYS A 1 90 ? 15.618 92.195 74.918 1.00 16.15 89 LYS A O 1
ATOM 771 N N . TRP A 1 91 ? 16.575 94.180 74.484 1.00 15.79 90 TRP A N 1
ATOM 772 C CA . TRP A 1 91 ? 17.886 93.678 74.843 1.00 14.51 90 TRP A CA 1
ATOM 773 C C . TRP A 1 91 ? 17.934 93.232 76.281 1.00 15.83 90 TRP A C 1
ATOM 774 O O . TRP A 1 91 ? 18.753 92.367 76.624 1.00 15.16 90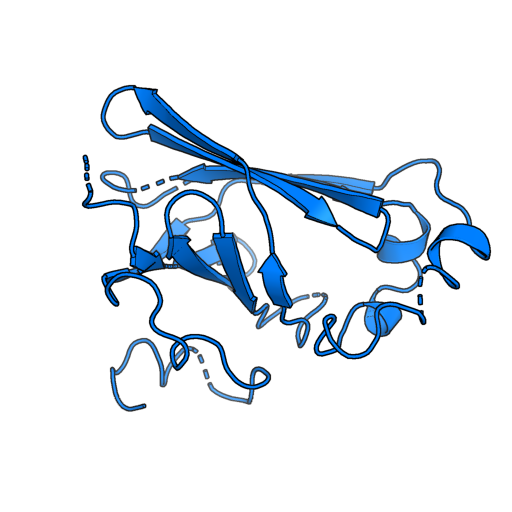 TRP A O 1
ATOM 785 N N . VAL A 1 92 ? 17.130 93.814 77.168 1.00 15.03 91 VAL A N 1
ATOM 786 C CA . VAL A 1 92 ? 17.184 93.363 78.557 1.00 14.57 91 VAL A CA 1
ATOM 787 C C . VAL A 1 92 ? 16.577 91.992 78.682 1.00 15.66 91 VAL A C 1
ATOM 788 O O . VAL A 1 92 ? 17.046 91.153 79.455 1.00 16.57 91 VAL A O 1
ATOM 792 N N . HIS A 1 93 ? 15.541 91.711 77.900 1.00 15.06 92 HIS A N 1
ATOM 793 C CA . HIS A 1 93 ? 14.963 90.394 77.877 1.00 16.08 92 HIS A CA 1
ATOM 794 C C . HIS A 1 93 ? 15.917 89.374 77.276 1.00 16.75 92 HIS A C 1
ATOM 795 O O . HIS A 1 93 ? 15.936 88.208 77.705 1.00 17.84 92 HIS A O 1
ATOM 802 N N . GLU A 1 94 ? 16.684 89.773 76.279 1.00 15.33 93 GLU A N 1
ATOM 803 C CA . GLU A 1 94 ? 17.586 88.842 75.603 1.00 16.16 93 GLU A CA 1
ATOM 804 C C . GLU A 1 94 ? 18.936 88.710 76.271 1.00 18.04 93 GLU A C 1
ATOM 805 O O . GLU A 1 94 ? 19.593 87.663 76.115 1.00 17.96 93 GLU A O 1
ATOM 811 N N . HIS A 1 95 ? 19.342 89.710 77.041 1.00 14.29 94 HIS A N 1
ATOM 812 C CA . HIS A 1 95 ? 20.634 89.750 77.711 1.00 14.58 94 HIS A CA 1
ATOM 813 C C . HIS A 1 95 ? 20.452 90.136 79.167 1.00 13.92 94 HIS A C 1
ATOM 814 O O . HIS A 1 95 ? 21.064 91.080 79.660 1.00 13.57 94 HIS A O 1
ATOM 821 N N . PRO A 1 96 ? 19.580 89.443 79.881 1.00 13.73 95 PRO A N 1
ATOM 822 C CA . PRO A 1 96 ? 19.230 89.896 81.210 1.00 14.20 95 PRO A CA 1
ATOM 823 C C . PRO A 1 96 ? 20.417 89.940 82.122 1.00 13.94 95 PRO A C 1
ATOM 824 O O . PRO A 1 96 ? 20.474 90.764 83.044 1.00 14.38 95 PRO A O 1
ATOM 828 N N . GLU A 1 97 ? 21.380 89.038 81.949 1.00 14.21 96 GLU A N 1
ATOM 829 C CA . GLU A 1 97 ? 22.488 88.995 82.897 1.00 13.75 96 GLU A CA 1
ATOM 830 C C . GLU A 1 97 ? 23.348 90.237 82.865 1.00 13.85 96 GLU A C 1
ATOM 831 O O . GLU A 1 97 ? 24.020 90.553 83.837 1.00 15.26 96 GLU A O 1
ATOM 837 N N . ILE A 1 98 ? 23.340 90.985 81.767 1.00 14.84 97 ILE A N 1
ATOM 838 C CA . ILE A 1 98 ? 24.078 92.243 81.771 1.00 14.54 97 ILE A CA 1
ATOM 839 C C . ILE A 1 98 ? 23.564 93.110 82.907 1.00 14.98 97 ILE A C 1
ATOM 840 O O . ILE A 1 98 ? 24.343 93.820 83.583 1.00 15.29 97 ILE A O 1
ATOM 845 N N . THR A 1 99 ? 22.263 93.035 83.161 1.00 14.64 98 THR A N 1
ATOM 846 C CA . THR A 1 99 ? 21.638 93.883 84.154 1.00 13.58 98 THR A CA 1
ATOM 847 C C . THR A 1 99 ? 21.745 93.345 85.549 1.00 14.13 98 THR A C 1
ATOM 848 O O . THR A 1 99 ? 21.351 94.022 86.503 1.00 14.71 98 THR A O 1
ATOM 852 N N . VAL A 1 100 ? 22.295 92.145 85.702 1.00 14.44 99 VAL A N 1
ATOM 853 C CA . VAL A 1 100 ? 22.421 91.499 86.997 1.00 13.67 99 VAL A CA 1
ATOM 854 C C . VAL A 1 100 ? 23.751 91.929 87.565 1.00 15.73 99 VAL A C 1
ATOM 855 O O . VAL A 1 100 ? 24.808 91.361 87.262 1.00 17.46 99 VAL A O 1
ATOM 859 N N . CYS A 1 101 ? 23.695 92.952 88.397 1.00 14.35 100 CYS A N 1
ATOM 860 C CA . CYS A 1 101 ? 24.857 93.536 89.025 1.00 15.39 100 CYS A CA 1
ATOM 861 C C . CYS A 1 101 ? 24.334 94.597 89.979 1.00 14.53 100 CYS A C 1
ATOM 862 O O . CYS A 1 101 ? 23.147 94.886 90.014 1.00 14.29 100 CYS A O 1
ATOM 865 N N . TYR A 1 102 ? 25.256 95.202 90.721 1.00 14.00 101 TYR A N 1
ATOM 866 C CA . TYR A 1 102 ? 24.982 96.429 91.437 1.00 12.81 101 TYR A CA 1
ATOM 867 C C . TYR A 1 102 ? 25.038 97.504 90.393 1.00 14.39 101 TYR A C 1
ATOM 868 O O . TYR A 1 102 ? 26.088 97.924 89.961 1.00 14.68 101 TYR A O 1
ATOM 877 N N . GLN A 1 103 ? 23.867 97.924 89.921 1.00 14.20 102 GLN A N 1
ATOM 878 C CA . GLN A 1 103 ? 23.833 98.759 88.734 1.00 12.92 102 GLN A CA 1
ATOM 879 C C . GLN A 1 103 ? 24.633 100.028 88.900 1.00 13.75 102 GLN A C 1
ATOM 880 O O . GLN A 1 103 ? 25.235 100.534 87.945 1.00 14.12 102 GLN A O 1
ATOM 886 N N . ASN A 1 104 ? 24.649 100.555 90.120 1.00 13.55 103 ASN A N 1
ATOM 887 C CA . ASN A 1 104 ? 25.292 101.830 90.352 1.00 13.98 103 ASN A CA 1
ATOM 888 C C . ASN A 1 104 ? 26.742 101.859 89.945 1.00 14.68 103 ASN A C 1
ATOM 889 O O . ASN A 1 104 ? 27.289 102.924 89.624 1.00 15.64 103 ASN A O 1
ATOM 894 N N . ASP A 1 105 ? 27.386 100.704 89.971 1.00 13.69 104 ASP A N 1
ATOM 895 C CA . ASP A 1 105 ? 28.803 100.637 89.620 1.00 13.72 104 ASP A CA 1
ATOM 896 C C . ASP A 1 105 ? 29.040 100.187 88.172 1.00 14.87 104 ASP A C 1
ATOM 897 O O . ASP A 1 105 ? 30.189 99.963 87.741 1.00 15.79 104 ASP A O 1
ATOM 902 N N . HIS A 1 106 ? 27.966 100.100 87.395 1.00 13.82 105 HIS A N 1
ATOM 903 C CA . HIS A 1 106 ? 28.038 99.623 86.014 1.00 14.16 105 HIS A CA 1
ATOM 904 C C . HIS A 1 106 ? 27.163 100.430 85.097 1.00 14.42 105 HIS A C 1
ATOM 905 O O . HIS A 1 106 ? 26.622 99.898 84.124 1.00 15.00 105 HIS A O 1
ATOM 912 N N . ILE A 1 107 ? 27.042 101.722 85.369 1.00 14.69 106 ILE A N 1
ATOM 913 C CA . ILE A 1 107 ? 26.205 102.575 84.537 1.00 14.91 106 ILE A CA 1
ATOM 914 C C . ILE A 1 107 ? 26.744 102.606 83.132 1.00 16.78 106 ILE A C 1
ATOM 915 O O . ILE A 1 107 ? 25.972 102.570 82.166 1.00 16.69 106 ILE A O 1
ATOM 920 N N . ASP A 1 108 ? 28.053 102.681 82.968 1.00 16.62 107 ASP A N 1
ATOM 921 C CA . ASP A 1 108 ? 28.602 102.764 81.631 1.00 18.24 107 ASP A CA 1
ATOM 922 C C . ASP A 1 108 ? 28.259 101.517 80.827 1.00 16.63 107 ASP A C 1
ATOM 923 O O . ASP A 1 108 ? 27.966 101.616 79.624 1.00 18.24 107 ASP A O 1
ATOM 928 N N . LEU A 1 109 ? 28.214 100.356 81.459 1.00 16.33 108 LEU A N 1
ATOM 929 C CA . LEU A 1 109 ? 27.854 99.119 80.773 1.00 16.17 108 LEU A CA 1
ATOM 930 C C . LEU A 1 109 ? 26.386 99.158 80.391 1.00 16.37 108 LEU A C 1
ATOM 931 O O . LEU A 1 109 ? 25.987 98.697 79.308 1.00 16.54 108 LEU A O 1
ATOM 944 N N . LYS A 1 111 ? 24.693 101.784 79.658 1.00 15.71 110 LYS A N 1
ATOM 945 C CA . LYS A 1 111 ? 24.570 102.716 78.558 1.00 15.73 110 LYS A CA 1
ATOM 946 C C . LYS A 1 111 ? 25.166 102.172 77.293 1.00 17.80 110 LYS A C 1
ATOM 947 O O . LYS A 1 111 ? 24.634 102.390 76.186 1.00 17.86 110 LYS A O 1
ATOM 953 N N . GLU A 1 112 ? 26.268 101.473 77.381 1.00 16.31 111 GLU A N 1
ATOM 954 C CA A GLU A 1 112 ? 26.842 100.843 76.193 0.50 16.89 111 GLU A CA 1
ATOM 955 C CA B GLU A 1 112 ? 26.837 100.843 76.190 0.50 17.29 111 GLU A CA 1
ATOM 956 C C . GLU A 1 112 ? 25.842 99.838 75.625 1.00 18.39 111 GLU A C 1
ATOM 957 O O . GLU A 1 112 ? 25.600 99.777 74.420 1.00 18.34 111 GLU A O 1
ATOM 968 N N . SER A 1 113 ? 25.246 99.042 76.501 1.00 16.40 112 SER A N 1
ATOM 969 C CA . SER A 1 113 ? 24.367 97.980 76.061 1.00 14.67 112 SER A CA 1
ATOM 970 C C . SER A 1 113 ? 23.098 98.521 75.442 1.00 15.29 112 SER A C 1
ATOM 971 O O . SER A 1 113 ? 22.643 98.007 74.424 1.00 16.85 112 SER A O 1
ATOM 974 N N . ARG A 1 114 ? 22.545 99.590 75.997 1.00 16.27 113 ARG A N 1
ATOM 975 C CA . ARG A 1 114 ? 21.273 100.107 75.488 1.00 15.63 113 ARG A CA 1
ATOM 976 C C . ARG A 1 114 ? 21.432 100.703 74.110 1.00 18.07 113 ARG A C 1
ATOM 977 O O . ARG A 1 114 ? 20.444 100.903 73.408 1.00 17.87 113 ARG A O 1
ATOM 985 N N . GLU A 1 115 ? 22.665 101.046 73.756 1.00 16.60 114 GLU A N 1
ATOM 986 C CA . GLU A 1 115 ? 22.958 101.569 72.416 1.00 18.64 114 GLU A CA 1
ATOM 987 C C . GLU A 1 115 ? 23.402 100.467 71.471 1.00 20.71 114 GLU A C 1
ATOM 988 O O . GLU A 1 115 ? 23.146 100.557 70.264 1.00 22.56 114 GLU A O 1
ATOM 994 N N . LYS A 1 116 ? 24.047 99.439 71.972 1.00 17.82 115 LYS A N 1
ATOM 995 C CA . LYS A 1 116 ? 24.594 98.341 71.159 1.00 18.95 115 LYS A CA 1
ATOM 996 C C . LYS A 1 116 ? 23.523 97.390 70.649 1.00 19.72 115 LYS A C 1
ATOM 997 O O . LYS A 1 116 ? 23.604 96.880 69.536 1.00 21.26 115 LYS A O 1
ATOM 1003 N N . TYR A 1 117 ? 22.542 97.112 71.487 1.00 17.45 116 TYR A N 1
ATOM 1004 C CA . TYR A 1 117 ? 21.569 96.083 71.222 1.00 17.05 116 TYR A CA 1
ATOM 1005 C C . TYR A 1 117 ? 20.236 96.700 70.861 1.00 17.39 116 TYR A C 1
ATOM 1006 O O . TYR A 1 117 ? 20.016 97.909 70.988 1.00 21.27 116 TYR A O 1
ATOM 1015 N N . GLU A 1 118 ? 19.327 95.865 70.392 1.00 18.18 117 GLU A N 1
ATOM 1016 C CA . GLU A 1 118 ? 18.018 96.310 69.945 1.00 18.53 117 GLU A CA 1
ATOM 1017 C C . GLU A 1 118 ? 17.100 96.634 71.102 1.00 18.60 117 GLU A C 1
ATOM 1018 O O . GLU A 1 118 ? 17.134 96.004 72.122 1.00 19.49 117 GLU A O 1
ATOM 1024 N N . THR A 1 119 ? 16.270 97.658 70.918 1.00 16.28 118 THR A N 1
ATOM 1025 C CA . THR A 1 119 ? 15.292 98.073 71.907 1.00 16.90 118 THR A CA 1
ATOM 1026 C C . THR A 1 119 ? 13.901 97.481 71.654 1.00 17.40 118 THR A C 1
ATOM 1027 O O . THR A 1 119 ? 13.151 97.170 72.578 1.00 17.43 118 THR A O 1
ATOM 1031 N N . TYR A 1 120 ? 13.559 97.276 70.379 1.00 15.58 119 TYR A N 1
ATOM 1032 C CA . TYR A 1 120 ? 12.211 96.971 69.997 1.00 16.39 119 TYR A CA 1
ATOM 1033 C C . TYR A 1 120 ? 12.128 95.645 69.285 1.00 16.96 119 TYR A C 1
ATOM 1034 O O . TYR A 1 120 ? 13.081 95.295 68.574 1.00 19.10 119 TYR A O 1
ATOM 1043 N N . PRO A 1 121 ? 11.000 94.945 69.420 1.00 16.19 120 PRO A N 1
ATOM 1044 C CA . PRO A 1 121 ? 9.851 95.270 70.250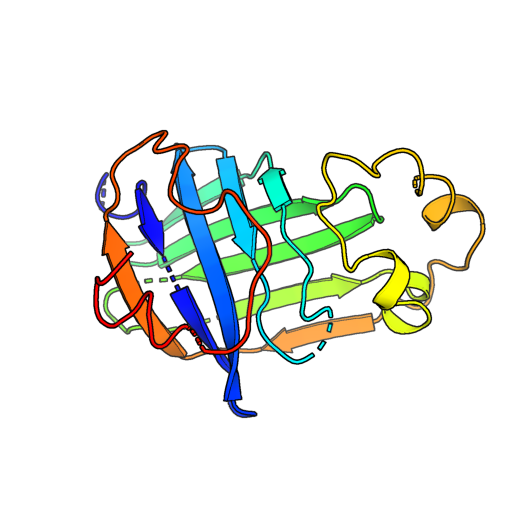 1.00 16.57 120 PRO A CA 1
ATOM 1045 C C . PRO A 1 121 ? 10.158 95.056 71.712 1.00 16.72 120 PRO A C 1
ATOM 1046 O O . PRO A 1 121 ? 10.942 94.182 72.058 1.00 17.14 120 PRO A O 1
ATOM 1050 N N . LYS A 1 122 ? 9.564 95.853 72.577 1.00 14.25 121 LYS A N 1
ATOM 1051 C CA . LYS A 1 122 ? 9.751 95.719 73.994 1.00 14.53 121 LYS A CA 1
ATOM 1052 C C . LYS A 1 122 ? 9.093 94.485 74.526 1.00 15.42 121 LYS A C 1
ATOM 1053 O O . LYS A 1 122 ? 8.127 93.987 73.964 1.00 16.06 121 LYS A O 1
ATOM 1059 N N . TYR A 1 123 ? 9.599 94.034 75.667 1.00 14.32 122 TYR A N 1
ATOM 1060 C CA . TYR A 1 123 ? 9.019 92.939 76.424 1.00 14.95 122 TYR A CA 1
ATOM 1061 C C . TYR A 1 123 ? 8.327 93.574 77.608 1.00 15.05 122 TYR A C 1
ATOM 1062 O O . TYR A 1 123 ? 8.978 94.162 78.445 1.00 15.70 122 TYR A O 1
ATOM 1071 N N . VAL A 1 124 ? 7.006 93.489 77.635 1.00 14.69 123 VAL A N 1
ATOM 1072 C CA . VAL A 1 124 ? 6.217 94.228 78.603 1.00 15.35 123 VAL A CA 1
ATOM 1073 C C . VAL A 1 124 ? 5.526 93.233 79.512 1.00 15.86 123 VAL A C 1
ATOM 1074 O O . VAL A 1 124 ? 4.817 92.327 79.022 1.00 16.52 123 VAL A O 1
ATOM 1078 N N . VAL A 1 125 ? 5.743 93.398 80.811 1.00 14.74 124 VAL A N 1
ATOM 1079 C CA . VAL A 1 125 ? 5.277 92.430 81.798 1.00 14.91 124 VAL A CA 1
ATOM 1080 C C . VAL A 1 125 ? 4.431 93.130 82.857 1.00 14.08 124 VAL A C 1
ATOM 1081 O O . VAL A 1 125 ? 4.984 93.805 83.731 1.00 14.63 124 VAL A O 1
ATOM 1085 N N . PRO A 1 126 ? 3.112 92.981 82.777 1.00 14.59 125 PRO A N 1
ATOM 1086 C CA . PRO A 1 126 ? 2.222 93.462 83.841 1.00 15.08 125 PRO A CA 1
ATOM 1087 C C . PRO A 1 126 ? 1.856 92.290 84.746 1.00 16.44 125 PRO A C 1
ATOM 1088 O O . PRO A 1 126 ? 1.469 91.218 84.234 1.00 19.10 125 PRO A O 1
ATOM 1092 N N . GLU A 1 127 ? 1.967 92.466 86.062 1.00 13.95 126 GLU A N 1
ATOM 1093 C CA . GLU A 1 127 ? 1.614 91.387 86.935 1.00 14.32 126 GLU A CA 1
ATOM 1094 C C . GLU A 1 127 ? 1.376 91.894 88.338 1.00 13.60 126 GLU A C 1
ATOM 1095 O O . GLU A 1 127 ? 2.087 92.781 88.812 1.00 14.18 126 GLU A O 1
ATOM 1101 N N . PHE A 1 128 ? 0.394 91.279 89.004 1.00 14.01 127 PHE A N 1
ATOM 1102 C CA . PHE A 1 128 ? 0.219 91.468 90.414 1.00 13.60 127 PHE A CA 1
ATOM 1103 C C . PHE A 1 128 ? 1.205 90.598 91.190 1.00 14.53 127 PHE A C 1
ATOM 1104 O O . PHE A 1 128 ? 1.654 89.538 90.734 1.00 15.64 127 PHE A O 1
ATOM 1112 N N . ALA A 1 129 ? 1.434 90.990 92.444 1.00 13.83 128 ALA A N 1
ATOM 1113 C CA . ALA A 1 129 ? 2.163 90.165 93.410 1.00 13.21 128 ALA A CA 1
ATOM 1114 C C . ALA A 1 129 ? 1.639 90.408 94.792 1.00 14.61 128 ALA A C 1
ATOM 1115 O O . ALA A 1 129 ? 1.010 91.438 95.070 1.00 15.52 128 ALA A O 1
ATOM 1117 N N . GLU A 1 130 ? 1.869 89.442 95.647 1.00 14.16 129 GLU A N 1
ATOM 1118 C CA . GLU A 1 130 ? 1.463 89.551 97.035 1.00 13.75 129 GLU A CA 1
ATOM 1119 C C . GLU A 1 130 ? 2.570 90.197 97.829 1.00 14.60 129 GLU A C 1
ATOM 1120 O O . GLU A 1 130 ? 3.739 89.822 97.693 1.00 14.61 129 GLU A O 1
ATOM 1126 N N . ILE A 1 131 ? 2.248 91.163 98.697 1.00 13.18 130 ILE A N 1
ATOM 1127 C CA . ILE A 1 131 ? 3.246 91.735 99.591 1.00 13.44 130 ILE A CA 1
ATOM 1128 C C . ILE A 1 131 ? 3.384 90.786 100.736 1.00 15.08 130 ILE A C 1
ATOM 1129 O O . ILE A 1 131 ? 2.450 90.631 101.527 1.00 16.14 130 ILE A O 1
ATOM 1134 N N . THR A 1 132 ? 4.539 90.145 100.846 1.00 14.28 131 THR A N 1
ATOM 1135 C CA . THR A 1 132 ? 4.739 89.062 101.799 1.00 14.50 131 THR A CA 1
ATOM 1136 C C . THR A 1 132 ? 5.693 89.421 102.904 1.00 18.04 131 THR A C 1
ATOM 1137 O O . THR A 1 132 ? 5.955 88.601 103.775 1.00 22.24 131 THR A O 1
ATOM 1141 N N . PHE A 1 133 ? 6.211 90.636 102.901 1.00 14.78 132 PHE A N 1
ATOM 1142 C CA . PHE A 1 133 ? 6.982 91.168 103.993 1.00 13.93 132 PHE A CA 1
ATOM 1143 C C . PHE A 1 133 ? 6.877 92.655 103.947 1.00 15.03 132 PHE A C 1
ATOM 1144 O O . PHE A 1 133 ? 6.995 93.247 102.878 1.00 14.52 132 PHE A O 1
ATOM 1152 N N . LEU A 1 134 ? 6.673 93.253 105.124 1.00 14.82 133 LEU A N 1
ATOM 1153 C CA . LEU A 1 134 ? 6.657 94.695 105.243 1.00 15.68 133 LEU A CA 1
ATOM 1154 C C . LEU A 1 134 ? 7.193 95.110 106.594 1.00 17.02 133 LEU A C 1
ATOM 1155 O O . LEU A 1 134 ? 6.726 94.640 107.638 1.00 18.47 133 LEU A O 1
ATOM 1160 N N . LYS A 1 135 ? 8.167 96.010 106.582 1.00 15.80 134 LYS A N 1
ATOM 1161 C CA . LYS A 1 135 ? 8.630 96.650 107.811 1.00 15.78 134 LYS A CA 1
ATOM 1162 C C . LYS A 1 135 ? 9.019 98.056 107.448 1.00 15.31 134 LYS A C 1
ATOM 1163 O O . LYS A 1 135 ? 9.645 98.273 106.411 1.00 15.94 134 LYS A O 1
ATOM 1169 N N . ASN A 1 136 ? 8.678 99.034 108.276 1.00 15.25 135 ASN A N 1
ATOM 1170 C CA . ASN A 1 136 ? 9.137 100.381 108.024 1.00 15.62 135 ASN A CA 1
ATOM 1171 C C . ASN A 1 136 ? 10.501 100.534 108.633 1.00 15.38 135 ASN A C 1
ATOM 1172 O O . ASN A 1 136 ? 10.707 100.305 109.839 1.00 17.41 135 ASN A O 1
ATOM 1177 N N . GLU A 1 137 ? 11.458 100.866 107.786 1.00 14.60 136 GLU A N 1
ATOM 1178 C CA . GLU A 1 137 ? 12.854 100.989 108.171 1.00 14.94 136 GLU A CA 1
ATOM 1179 C C . GLU A 1 137 ? 13.278 102.428 108.350 1.00 17.22 136 GLU A C 1
ATOM 1180 O O . GLU A 1 137 ? 14.460 102.722 108.485 1.00 17.26 136 GLU A O 1
ATOM 1186 N N . GLY A 1 138 ? 12.314 103.327 108.397 1.00 16.04 137 GLY A N 1
ATOM 1187 C CA . GLY A 1 138 ? 12.637 104.756 108.458 1.00 17.04 137 GLY A CA 1
ATOM 1188 C C . GLY A 1 138 ? 13.065 105.314 107.124 1.00 15.83 137 GLY A C 1
ATOM 1189 O O . GLY A 1 138 ? 13.102 104.620 106.119 1.00 15.86 137 GLY A O 1
ATOM 1190 N N . VAL A 1 139 ? 13.393 106.596 107.124 1.00 16.70 138 VAL A N 1
ATOM 1191 C CA . VAL A 1 139 ? 13.789 107.330 105.947 1.00 15.53 138 VAL A CA 1
ATOM 1192 C C . VAL A 1 139 ? 15.302 107.364 105.850 1.00 16.54 138 VAL A C 1
ATOM 1193 O O . VAL A 1 139 ? 15.998 107.570 106.859 1.00 16.88 138 VAL A O 1
ATOM 1197 N N . ASP A 1 140 ? 15.821 107.195 104.651 1.00 15.70 139 ASP A N 1
ATOM 1198 C CA . ASP A 1 140 ? 17.246 107.308 104.390 1.00 14.71 139 ASP A CA 1
ATOM 1199 C C . ASP A 1 140 ? 18.082 106.358 105.231 1.00 15.42 139 ASP A C 1
ATOM 1200 O O . ASP A 1 140 ? 19.174 106.698 105.682 1.00 17.01 139 ASP A O 1
ATOM 1205 N N . ASN A 1 141 ? 17.579 105.150 105.393 1.00 15.34 140 ASN A N 1
ATOM 1206 C CA . ASN A 1 141 ? 18.316 104.095 106.066 1.00 15.39 140 ASN A CA 1
ATOM 1207 C C . ASN A 1 141 ? 19.177 103.410 105.037 1.00 15.42 140 ASN A C 1
ATOM 1208 O O . ASN A 1 141 ? 18.701 102.609 104.234 1.00 15.58 140 ASN A O 1
ATOM 1213 N N . GLU A 1 142 ? 20.465 103.699 105.059 1.00 14.93 141 GLU A N 1
ATOM 1214 C CA . GLU A 1 142 ? 21.357 103.268 104.006 1.00 14.93 141 GLU A CA 1
ATOM 1215 C C . GLU A 1 142 ? 21.789 101.840 104.157 1.00 16.05 141 GLU A C 1
ATOM 1216 O O . GLU A 1 142 ? 22.481 101.320 103.267 1.00 17.49 141 GLU A O 1
ATOM 1222 N N . GLU A 1 143 ? 21.366 101.193 105.230 1.00 15.27 142 GLU A N 1
ATOM 1223 C CA . GLU A 1 143 ? 21.767 99.817 105.457 1.00 16.13 142 GLU A CA 1
ATOM 1224 C C . GLU A 1 143 ? 20.785 98.805 104.932 1.00 19.92 142 GLU A C 1
ATOM 1225 O O . GLU A 1 143 ? 21.138 97.631 104.819 1.00 23.43 142 GLU A O 1
ATOM 1231 N N . VAL A 1 144 ? 19.598 99.218 104.519 1.00 15.24 143 VAL A N 1
ATOM 1232 C CA . VAL A 1 144 ? 18.561 98.267 104.170 1.00 15.05 143 VAL A CA 1
ATOM 1233 C C . VAL A 1 144 ? 18.942 97.424 102.976 1.00 14.96 143 VAL A C 1
ATOM 1234 O O . VAL A 1 144 ? 18.796 96.184 103.009 1.00 15.56 143 VAL A O 1
ATOM 1238 N N . ILE A 1 145 ? 19.359 98.079 101.890 1.00 13.73 144 ILE A N 1
ATOM 1239 C CA . ILE A 1 145 ? 19.769 97.386 100.703 1.00 13.48 144 ILE A CA 1
ATOM 1240 C C . ILE A 1 145 ? 21.170 97.862 100.354 1.00 14.69 144 ILE A C 1
ATOM 1241 O O . ILE A 1 145 ? 21.358 98.894 99.689 1.00 15.67 144 ILE A O 1
ATOM 1246 N N . SER A 1 146 ? 22.173 97.113 100.822 1.00 14.27 145 SER A N 1
ATOM 1247 C CA . SER A 1 146 ? 23.549 97.576 100.749 1.00 15.41 145 SER A CA 1
ATOM 1248 C C . SER A 1 146 ? 24.514 96.520 100.268 1.00 15.23 145 SER A C 1
ATOM 1249 O O . SER A 1 146 ? 25.726 96.754 100.266 1.00 15.51 145 SER A O 1
ATOM 1252 N N . TYR A 1 147 ? 24.006 95.394 99.803 1.00 14.46 146 TYR A N 1
ATOM 1253 C CA . TYR A 1 147 ? 24.831 94.367 99.194 1.00 14.24 146 TYR A CA 1
ATOM 1254 C C . TYR A 1 147 ? 23.929 93.470 98.357 1.00 15.12 146 TYR A C 1
ATOM 1255 O O . TYR A 1 147 ? 22.696 93.615 98.359 1.00 14.32 146 TYR A O 1
ATOM 1264 N N . ALA A 1 148 ? 24.526 92.559 97.602 1.00 14.93 147 ALA A N 1
ATOM 1265 C CA . ALA A 1 148 ? 23.785 91.749 96.669 1.00 14.06 147 ALA A CA 1
ATOM 1266 C C . ALA A 1 148 ? 22.978 90.702 97.394 1.00 15.60 147 ALA A C 1
ATOM 1267 O O . ALA A 1 148 ? 23.296 90.293 98.519 1.00 15.32 147 ALA A O 1
ATOM 1269 N N . PRO A 1 149 ? 21.947 90.162 96.757 1.00 14.90 148 PRO A N 1
ATOM 1270 C CA . PRO A 1 149 ? 21.264 89.045 97.348 1.00 15.20 148 PRO A CA 1
ATOM 1271 C C . PRO A 1 149 ? 22.145 87.822 97.458 1.00 16.72 148 PRO A C 1
ATOM 1272 O O . PRO A 1 149 ? 23.085 87.639 96.705 1.00 18.95 148 PRO A O 1
ATOM 1276 N N . TYR A 1 150 ? 21.925 87.011 98.490 1.00 15.12 149 TYR A N 1
ATOM 1277 C CA . TYR A 1 150 ? 22.635 85.785 98.679 1.00 15.63 149 TYR A CA 1
ATOM 1278 C C . TYR A 1 150 ? 21.631 84.701 99.053 1.00 17.20 149 TYR A C 1
ATOM 1279 O O . TYR A 1 150 ? 20.480 85.020 99.369 1.00 17.35 149 TYR A O 1
ATOM 1288 N N . GLU A 1 151 ? 22.102 83.460 99.072 1.00 17.80 150 GLU A N 1
ATOM 1289 C CA . GLU A 1 151 ? 21.250 82.288 99.281 1.00 20.09 150 GLU A CA 1
ATOM 1290 C C . GLU A 1 151 ? 20.554 82.408 100.619 1.00 17.55 150 GLU A C 1
ATOM 1291 O O . GLU A 1 151 ? 21.214 82.504 101.647 1.00 19.28 150 GLU A O 1
ATOM 1297 N N . GLY A 1 152 ? 19.226 82.387 100.586 1.00 18.80 151 GLY A N 1
ATOM 1298 C CA . GLY A 1 152 ? 18.458 82.358 101.820 1.00 19.12 151 GLY A CA 1
ATOM 1299 C C . GLY A 1 152 ? 18.234 83.737 102.393 1.00 18.53 151 GLY A C 1
ATOM 1300 O O . GLY A 1 152 ? 17.651 83.870 103.468 1.00 18.60 151 GLY A O 1
ATOM 1309 N N . THR A 1 154 ? 16.159 86.131 101.759 1.00 15.95 153 THR A N 1
ATOM 1310 C CA . THR A 1 154 ? 14.808 86.571 102.093 1.00 15.07 153 THR A CA 1
ATOM 1311 C C . THR A 1 154 ? 14.309 85.956 103.399 1.00 16.18 153 THR A C 1
ATOM 1312 O O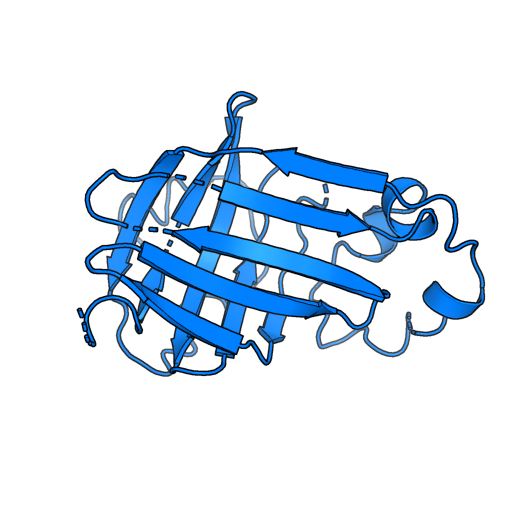 . THR A 1 154 ? 13.599 86.623 104.121 1.00 17.21 153 THR A O 1
ATOM 1316 N N . ASP A 1 155 ? 14.731 84.746 103.700 1.00 17.32 154 ASP A N 1
ATOM 1317 C CA . ASP A 1 155 ? 14.382 84.141 104.993 1.00 17.23 154 ASP A CA 1
ATOM 1318 C C . ASP A 1 155 ? 15.017 84.982 106.098 1.00 18.16 154 ASP A C 1
ATOM 1319 O O . ASP A 1 155 ? 14.420 85.222 107.162 1.00 17.38 154 ASP A O 1
ATOM 1324 N N . ASP A 1 156 ? 16.267 85.395 105.899 1.00 16.37 155 ASP A N 1
ATOM 1325 C CA . ASP A 1 156 ? 16.955 86.198 106.897 1.00 15.28 155 ASP A CA 1
ATOM 1326 C C . ASP A 1 156 ? 16.317 87.569 107.106 1.00 16.55 155 ASP A C 1
ATOM 1327 O O . ASP A 1 156 ? 16.243 88.070 108.228 1.00 17.16 155 ASP A O 1
ATOM 1332 N N . ILE A 1 157 ? 15.811 88.182 106.036 1.00 15.20 156 ILE A N 1
ATOM 1333 C CA . ILE A 1 157 ? 15.105 89.443 106.147 1.00 15.26 156 ILE A CA 1
ATOM 1334 C C . ILE A 1 157 ? 13.816 89.220 106.918 1.00 16.57 156 ILE A C 1
ATOM 1335 O O . ILE A 1 157 ? 13.533 89.958 107.865 1.00 17.87 156 ILE A O 1
ATOM 1340 N N . ARG A 1 158 ? 13.056 88.208 106.568 1.00 16.23 157 ARG A N 1
ATOM 1341 C CA A ARG A 1 158 ? 11.793 88.008 107.292 0.50 15.84 157 ARG A CA 1
ATOM 1342 C CA B ARG A 1 158 ? 11.790 87.893 107.263 0.50 17.70 157 ARG A CA 1
ATOM 1343 C C . ARG A 1 158 ? 12.009 87.634 108.741 1.00 18.66 157 ARG A C 1
ATOM 1344 O O . ARG A 1 158 ? 11.166 87.967 109.576 1.00 19.78 157 ARG A O 1
ATOM 1359 N N . ALA A 1 159 ? 13.124 86.983 109.051 1.00 16.80 158 ALA A N 1
ATOM 1360 C CA . ALA A 1 159 ? 13.436 86.586 110.440 1.00 17.16 158 ALA A CA 1
ATOM 1361 C C . ALA A 1 159 ? 13.954 87.737 111.246 1.00 18.78 158 ALA A C 1
ATOM 1362 O O . ALA A 1 159 ? 14.083 87.611 112.476 1.00 20.88 158 ALA A O 1
ATOM 1364 N N . GLY A 1 160 ? 14.324 88.833 110.605 1.00 18.82 159 GLY A N 1
ATOM 1365 C CA . GLY A 1 160 ? 14.845 89.996 111.314 1.00 20.10 159 GLY A CA 1
ATOM 1366 C C . GLY A 1 160 ? 16.213 89.727 111.893 1.00 22.78 159 GLY A C 1
ATOM 1367 O O . GLY A 1 160 ? 16.602 90.341 112.903 1.00 22.59 159 GLY A O 1
ATOM 1368 N N . ARG A 1 161 ? 16.969 88.830 111.263 1.00 20.99 160 ARG A N 1
ATOM 1369 C CA . ARG A 1 161 ? 18.240 88.447 111.861 1.00 21.51 160 ARG A CA 1
ATOM 1370 C C . ARG A 1 161 ? 19.416 89.247 111.331 1.00 21.82 160 ARG A C 1
ATOM 1371 O O . ARG A 1 161 ? 20.533 89.059 111.808 1.00 23.94 160 ARG A O 1
ATOM 1379 N N . LEU A 1 162 ? 19.188 90.176 110.417 1.00 22.44 161 LEU A N 1
ATOM 1380 C CA . LEU A 1 162 ? 20.298 90.900 109.805 1.00 25.95 161 LEU A CA 1
ATOM 1381 C C . LEU A 1 162 ? 20.610 92.191 110.544 1.00 33.72 161 LEU A C 1
ATOM 1382 O O . LEU A 1 162 ? 21.786 92.574 110.574 1.00 34.04 161 LEU A O 1
#

Foldseek 3Di:
DLVPQQKWWWAFPVGWIKIKGNQGQFFIWIAGCDDLHQAIEGGFGWHWDDPDVFKIWTWHADLLGKTKIDMGPPQQKKIKIWFFPQCVVPVPLRNYHVVVVSVSNVSSVVDGRPDTDMDMGMTGNPDIDRRHHNPCPRGPHTDDPQVVCVRVVPD

Radius of gyration: 15.11 Å; Cα contacts (8 Å, |Δi|>4): 337; chains: 1; bounding box: 35×29×42 Å

Secondary structure (DSSP, 8-state):
---STTB--EE-TT--EEEEEEEETTEEEEEE----TT-EEEEEE-EEEEEETTEEEEEEE-TTS-EEEEE--TT---EEEEE-HHHHHSGGGG-SBGGG-S---HHHHHS---S-EEEEE--EE----B--SS-TTSS-S------HHHHHT--

B-factor: mean 20.29, std 9.55, range [10.84, 67.88]

CATH classification: 2.40.128.20

Organism: Bacillus subtilis (strain 168) (NCBI:txid224308)

Solvent-accessible surface area: 8166 Å² total